Protein AF-A0A6N7D384-F1 (afdb_monomer)

Mean predicted aligned error: 15.04 Å

Sequence (158 aa):
MTMKHQPSHRTRSRGLTLVELLVAMALGLLLVLAAGSALLLARRGFATVDAASQLRDNARFATEIIQRLVAQAGFQDLLDAEVAYSVKAASTGTSESGVKTSSADLAPHVQGLNNRKRSAKQGPDESSPWGSSDLGANSDILVVRFQPATGACPKFCV

Foldseek 3Di:
DDDDDDDPPPPDDDDDDPVNVVVVVVVVVVVVVVVVVVVVVVVVVVVVVVVVVVVVVVVVVVVVVVVVLVVQFPDDDPVLVCVLVVVVVVVVDDDDDDDPPDVQSVPHQKDKDQQWAADPPPGPPDTDHDDPPDPQGRHMDIHGDGDDPPPPPPPDDD

Structure (mmCIF, N/CA/C/O backbone):
data_AF-A0A6N7D384-F1
#
_entry.id   AF-A0A6N7D384-F1
#
loop_
_atom_site.group_PDB
_atom_site.id
_atom_site.type_symbol
_atom_site.label_atom_id
_atom_site.label_alt_id
_atom_site.label_comp_id
_atom_site.label_asym_id
_atom_site.label_entity_id
_atom_site.label_seq_id
_atom_site.pdbx_PDB_ins_code
_atom_site.Cartn_x
_atom_site.Cartn_y
_atom_site.Cartn_z
_atom_site.occupancy
_atom_site.B_iso_or_equiv
_atom_site.auth_seq_id
_atom_site.auth_comp_id
_atom_site.auth_asym_id
_atom_site.auth_atom_id
_atom_site.pdbx_PDB_model_num
ATOM 1 N N . MET A 1 1 ? -21.532 38.619 66.019 1.00 60.81 1 MET A N 1
ATOM 2 C CA . MET A 1 1 ? -21.126 37.708 64.927 1.00 60.81 1 MET A CA 1
ATOM 3 C C . MET A 1 1 ? -21.703 36.333 65.249 1.00 60.81 1 MET A C 1
ATOM 5 O O . MET A 1 1 ? -21.175 35.648 66.110 1.00 60.81 1 MET A O 1
ATOM 9 N N . THR A 1 2 ? -22.875 35.998 64.706 1.00 56.91 2 THR A N 1
ATOM 10 C CA . THR A 1 2 ? -23.654 34.802 65.080 1.00 56.91 2 THR A CA 1
ATOM 11 C C . THR A 1 2 ? -23.511 33.722 64.006 1.00 56.91 2 THR A C 1
ATOM 13 O O . THR A 1 2 ? -23.942 33.897 62.869 1.00 56.91 2 THR A O 1
ATOM 16 N N . MET A 1 3 ? -22.872 32.602 64.355 1.00 65.62 3 MET A N 1
ATOM 17 C CA . MET A 1 3 ? -22.751 31.426 63.490 1.00 65.62 3 MET A CA 1
ATOM 18 C C . MET A 1 3 ? -24.099 30.701 63.399 1.00 65.62 3 MET A C 1
ATOM 20 O O . MET A 1 3 ? -24.580 30.141 64.383 1.00 65.62 3 MET A O 1
ATOM 24 N N . LYS A 1 4 ? -24.698 30.676 62.205 1.00 66.25 4 LYS A N 1
ATOM 25 C CA . LYS A 1 4 ? -25.811 29.775 61.883 1.00 66.25 4 LYS A CA 1
ATOM 26 C C . LYS A 1 4 ? -25.256 28.361 61.704 1.00 66.25 4 LYS A C 1
ATOM 28 O O . LYS A 1 4 ? -24.547 28.096 60.740 1.00 66.25 4 LYS A O 1
ATOM 33 N N . HIS A 1 5 ? -25.578 27.460 62.629 1.00 64.31 5 HIS A N 1
ATOM 34 C CA . HIS A 1 5 ? -25.384 26.026 62.428 1.00 64.31 5 HIS A CA 1
ATOM 35 C C . HIS A 1 5 ? -26.348 25.547 61.343 1.00 64.31 5 HIS A C 1
ATOM 37 O O . HIS A 1 5 ? -27.565 25.574 61.521 1.00 64.31 5 HIS A O 1
ATOM 43 N N . GLN A 1 6 ? -25.796 25.146 60.203 1.00 76.06 6 GLN A N 1
ATOM 44 C CA . GLN A 1 6 ? -26.566 24.573 59.112 1.00 76.06 6 GLN A CA 1
ATOM 45 C C . GLN A 1 6 ? -26.733 23.070 59.388 1.00 76.06 6 GLN A C 1
ATOM 47 O O 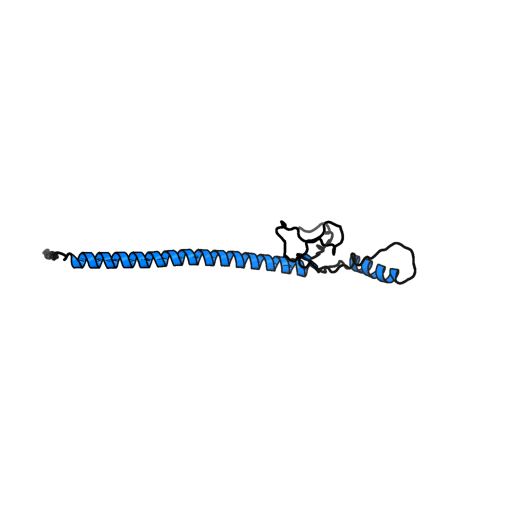. GLN A 1 6 ? -25.729 22.375 59.565 1.00 76.06 6 GLN A O 1
ATOM 52 N N . PRO A 1 7 ? -27.969 22.556 59.502 1.00 69.00 7 PRO A N 1
ATOM 53 C CA . PRO A 1 7 ? -28.192 21.157 59.836 1.00 69.00 7 PRO A CA 1
ATOM 54 C C . PRO A 1 7 ? -27.670 20.271 58.703 1.00 69.00 7 PRO A C 1
ATOM 56 O O . PRO A 1 7 ? -28.023 20.465 57.538 1.00 69.00 7 PRO A O 1
ATOM 59 N N . SER A 1 8 ? -26.822 19.294 59.036 1.00 74.81 8 SER A N 1
ATOM 60 C CA . SER A 1 8 ? -26.375 18.311 58.054 1.00 74.81 8 SER A CA 1
ATOM 61 C C . SER A 1 8 ? -27.560 17.423 57.681 1.00 74.81 8 SER A C 1
ATOM 63 O O . SER A 1 8 ? -28.138 16.718 58.514 1.00 74.81 8 SER A O 1
ATOM 65 N N . HIS A 1 9 ? -27.963 17.484 56.414 1.00 74.00 9 HIS A N 1
ATOM 66 C CA . HIS A 1 9 ? -28.929 16.547 55.862 1.00 74.00 9 HIS A CA 1
ATOM 67 C C . HIS A 1 9 ? -28.268 15.167 55.846 1.00 74.00 9 HIS A C 1
ATOM 69 O O . HIS A 1 9 ? -27.520 14.825 54.932 1.00 74.00 9 HIS A O 1
ATOM 75 N N . ARG A 1 10 ? -28.512 14.371 56.891 1.00 72.19 10 ARG A N 1
ATOM 76 C CA . ARG A 1 10 ? -28.157 12.952 56.889 1.00 72.19 10 ARG A CA 1
ATOM 77 C C . ARG A 1 10 ? -29.012 12.290 55.817 1.00 72.19 10 ARG A C 1
ATOM 79 O O . ARG A 1 10 ? -30.223 12.146 55.982 1.00 72.19 10 ARG A O 1
ATOM 86 N N . THR A 1 11 ? -28.397 11.928 54.699 1.00 72.94 11 THR A N 1
ATOM 87 C CA . THR A 1 11 ? -29.043 11.110 53.678 1.00 72.94 11 THR A CA 1
ATOM 88 C C . THR A 1 11 ? -29.381 9.768 54.317 1.00 72.94 11 THR A C 1
ATOM 90 O O . THR A 1 11 ? -28.516 8.987 54.711 1.00 72.94 11 THR A O 1
ATOM 93 N N . ARG A 1 12 ? -30.677 9.526 54.519 1.00 69.12 12 ARG A N 1
ATOM 94 C CA . ARG A 1 12 ? -31.165 8.259 55.054 1.00 69.12 12 ARG A CA 1
ATOM 95 C C . ARG A 1 12 ? -30.933 7.203 53.979 1.00 69.12 12 ARG A C 1
ATOM 97 O O . ARG A 1 12 ? -31.643 7.186 52.977 1.00 69.12 12 ARG A O 1
ATOM 104 N N . SER A 1 13 ? -29.917 6.368 54.173 1.00 67.88 13 SER A N 1
ATOM 105 C CA . SER A 1 13 ? -29.636 5.247 53.280 1.00 67.88 13 SER A CA 1
ATOM 106 C C . SER A 1 13 ? -30.833 4.295 53.310 1.00 67.88 13 SER A C 1
ATOM 108 O O . SER A 1 13 ? -31.173 3.743 54.359 1.00 67.88 13 SER A O 1
ATOM 110 N N . ARG A 1 14 ? -31.545 4.184 52.187 1.00 72.50 14 ARG A N 1
ATOM 111 C CA . ARG A 1 14 ? -32.599 3.182 51.999 1.00 72.50 14 ARG A CA 1
ATOM 112 C C . ARG A 1 14 ? -31.878 1.902 51.580 1.00 72.50 14 ARG A C 1
ATOM 114 O O . ARG A 1 14 ? -31.048 1.955 50.679 1.00 72.50 14 ARG A O 1
ATOM 121 N N . GLY A 1 15 ? -32.130 0.791 52.272 1.00 75.06 15 GLY A N 1
ATOM 122 C CA . GLY A 1 15 ? -31.521 -0.495 51.926 1.00 75.06 15 GLY A CA 1
ATOM 123 C C . GLY A 1 15 ? -31.835 -0.860 50.474 1.00 75.06 15 GLY A C 1
ATOM 124 O O . GLY A 1 15 ? -32.988 -0.757 50.062 1.00 75.06 15 GLY A O 1
ATOM 125 N N . LEU A 1 16 ? -30.806 -1.236 49.713 1.00 79.25 16 LEU A N 1
ATOM 126 C CA . LEU A 1 16 ? -30.931 -1.691 48.329 1.00 79.25 16 LEU A CA 1
ATOM 127 C C . LEU A 1 16 ? -31.577 -3.073 48.287 1.00 79.25 16 LEU A C 1
ATOM 129 O O . LEU A 1 16 ? -31.230 -3.960 49.072 1.00 79.25 16 LEU A O 1
ATOM 133 N N . THR A 1 17 ? -32.498 -3.265 47.351 1.00 89.19 17 THR A N 1
ATOM 134 C CA . THR A 1 17 ? -33.062 -4.589 47.089 1.00 89.19 17 THR A CA 1
ATOM 135 C C . THR A 1 17 ? -32.054 -5.452 46.322 1.00 89.19 17 THR A C 1
ATOM 137 O O . THR A 1 17 ? -31.249 -4.953 45.535 1.00 89.19 17 THR A O 1
ATOM 140 N N . LEU A 1 18 ? -32.103 -6.774 46.514 1.00 91.25 18 LEU A N 1
ATOM 141 C CA . LEU A 1 18 ? -31.244 -7.723 45.785 1.00 91.25 18 LEU A CA 1
ATOM 142 C C . LEU A 1 18 ? -31.451 -7.595 44.260 1.00 91.25 18 LEU A C 1
ATOM 144 O O . LEU A 1 18 ? -30.502 -7.677 43.482 1.00 91.25 18 LEU A O 1
ATOM 148 N N . VAL A 1 19 ? -32.689 -7.302 43.848 1.00 93.38 19 VAL A N 1
ATOM 149 C CA . VAL A 1 19 ? -33.063 -7.068 42.447 1.00 93.38 19 VAL A CA 1
ATOM 150 C C . VAL A 1 19 ? -32.400 -5.809 41.878 1.00 93.38 19 VAL A C 1
ATOM 152 O O . VAL A 1 19 ? -31.879 -5.869 40.769 1.00 93.38 19 VAL A O 1
ATOM 155 N N . GLU A 1 20 ? -32.347 -4.694 42.615 1.00 93.00 20 GLU A N 1
ATOM 156 C CA . GLU A 1 20 ? -31.650 -3.479 42.152 1.00 93.00 20 GLU A CA 1
ATOM 157 C C . GLU A 1 20 ? -30.159 -3.725 41.915 1.00 93.00 20 GLU A C 1
ATOM 159 O O . GLU A 1 20 ? -29.609 -3.251 40.921 1.00 93.00 20 GLU A O 1
ATOM 164 N N . LEU A 1 21 ? -29.507 -4.502 42.786 1.00 92.38 21 LEU A N 1
ATOM 165 C CA . LEU A 1 21 ? -28.089 -4.831 42.632 1.00 92.38 21 LEU A CA 1
ATOM 166 C C . LEU A 1 21 ? -27.856 -5.720 41.401 1.00 92.38 21 LEU A C 1
ATOM 168 O O . LEU A 1 21 ? -26.950 -5.451 40.612 1.00 92.38 21 LEU A O 1
ATOM 172 N N . LEU A 1 22 ? -28.710 -6.728 41.185 1.00 95.88 22 LEU A N 1
ATOM 173 C CA . LEU A 1 22 ? -28.651 -7.581 39.994 1.00 95.88 22 LEU A CA 1
ATOM 174 C C . LEU A 1 22 ? -28.822 -6.778 38.701 1.00 95.88 22 LEU A C 1
ATOM 176 O O . LEU A 1 22 ? -28.051 -6.965 37.761 1.00 95.88 22 LEU A O 1
ATOM 180 N N . VAL A 1 23 ? -29.791 -5.860 38.662 1.00 96.00 23 VAL A N 1
ATOM 181 C CA . VAL A 1 23 ? -30.019 -5.001 37.493 1.00 96.00 23 VAL A CA 1
ATOM 182 C C . VAL A 1 23 ? -28.828 -4.069 37.265 1.00 96.00 23 VAL A C 1
ATOM 184 O O . VAL A 1 23 ? -28.349 -3.963 36.138 1.00 96.00 23 VAL A O 1
ATOM 187 N N . ALA A 1 24 ? -28.296 -3.441 38.317 1.00 95.94 24 ALA A N 1
ATOM 188 C CA . ALA A 1 24 ? -27.131 -2.565 38.207 1.00 95.94 24 ALA A CA 1
ATOM 189 C C . ALA A 1 24 ? -25.897 -3.306 37.662 1.00 95.94 24 ALA A C 1
ATOM 191 O O . ALA A 1 24 ? -25.210 -2.798 36.775 1.00 95.94 24 ALA A O 1
ATOM 192 N N . MET A 1 25 ? -25.641 -4.528 38.139 1.00 95.88 25 MET A N 1
ATOM 193 C CA . MET A 1 25 ? -24.536 -5.357 37.655 1.00 95.88 25 MET A CA 1
ATOM 194 C C . MET A 1 25 ? -24.751 -5.807 36.206 1.00 95.88 25 MET A C 1
ATOM 196 O O . MET A 1 25 ? -23.820 -5.737 35.404 1.00 95.88 25 MET A O 1
ATOM 200 N N . ALA A 1 26 ? -25.969 -6.226 35.850 1.00 97.25 26 ALA A N 1
ATOM 201 C CA . ALA A 1 26 ? -26.303 -6.626 34.486 1.00 97.25 26 ALA A CA 1
ATOM 202 C C . ALA A 1 26 ? -26.086 -5.474 33.492 1.00 97.25 26 ALA A C 1
ATOM 204 O O . ALA A 1 26 ? -25.449 -5.663 32.455 1.00 97.25 26 ALA A O 1
ATOM 205 N N . LEU A 1 27 ? -26.543 -4.265 33.836 1.00 97.81 27 LEU A N 1
ATOM 206 C CA . LEU A 1 27 ? -26.326 -3.069 33.021 1.00 97.81 27 LEU A CA 1
ATOM 207 C C . LEU A 1 27 ? -24.842 -2.688 32.947 1.00 97.81 27 LEU A C 1
ATOM 209 O O . LEU A 1 27 ? -24.351 -2.365 31.867 1.00 97.81 27 LEU A O 1
ATOM 213 N N . GLY A 1 28 ? -24.109 -2.776 34.059 1.00 98.12 28 GLY A N 1
ATOM 214 C CA . GLY A 1 28 ? -22.668 -2.522 34.085 1.00 98.12 28 GLY A CA 1
ATOM 215 C C . GLY A 1 28 ? -21.889 -3.460 33.160 1.00 98.12 28 GLY A C 1
ATOM 216 O O . GLY A 1 28 ? -21.086 -3.004 32.348 1.00 98.12 28 GLY A O 1
ATOM 217 N N . LEU A 1 29 ? -22.167 -4.764 33.220 1.00 97.75 29 LEU A N 1
ATOM 218 C CA . LEU A 1 29 ? -21.537 -5.755 32.343 1.00 97.75 29 LEU A CA 1
ATOM 219 C C . LEU A 1 29 ? -21.881 -5.526 30.870 1.00 97.75 29 LEU A C 1
ATOM 221 O O . LEU A 1 29 ? -21.003 -5.619 30.012 1.00 97.75 29 LEU A O 1
ATOM 225 N N . LEU A 1 30 ? -23.136 -5.182 30.574 1.00 98.50 30 LEU A N 1
ATOM 226 C CA . LEU A 1 30 ? -23.574 -4.884 29.214 1.00 98.50 30 LEU A CA 1
ATOM 227 C C . LEU A 1 30 ? -22.825 -3.678 28.630 1.00 98.50 30 LEU A C 1
ATOM 229 O O . LEU A 1 30 ? -22.355 -3.737 27.493 1.00 98.50 30 LEU A O 1
ATOM 233 N N . LEU A 1 31 ? -22.647 -2.613 29.416 1.00 98.50 31 LEU A N 1
ATOM 234 C CA . LEU A 1 31 ? -21.877 -1.437 29.003 1.00 98.50 31 LEU A CA 1
ATOM 235 C C . LEU A 1 31 ? -20.400 -1.766 28.768 1.00 98.50 31 LEU A C 1
ATOM 237 O O . LEU A 1 31 ? -19.828 -1.321 27.773 1.00 98.50 31 LEU A O 1
ATOM 241 N N . VAL A 1 32 ? -19.784 -2.570 29.639 1.00 98.44 32 VAL A N 1
ATOM 242 C CA . VAL A 1 32 ? -18.384 -2.996 29.475 1.00 98.44 32 VAL A CA 1
ATOM 243 C C . VAL A 1 32 ? -18.206 -3.831 28.206 1.00 98.44 32 VAL A C 1
ATOM 245 O O . VAL A 1 32 ? -17.246 -3.612 27.467 1.00 98.44 32 VAL A O 1
ATOM 248 N N . LEU A 1 33 ? -19.138 -4.741 27.902 1.00 98.44 33 LEU A N 1
ATOM 249 C CA . LEU A 1 33 ? -19.109 -5.524 26.663 1.00 98.44 33 LEU A CA 1
ATOM 250 C C . LEU A 1 33 ? -19.243 -4.639 25.418 1.00 98.44 33 LEU A C 1
ATOM 252 O O . LEU A 1 33 ? -18.491 -4.818 24.458 1.00 98.44 33 LEU A O 1
ATOM 256 N N . ALA A 1 34 ? -20.157 -3.667 25.438 1.00 98.50 34 ALA A N 1
ATOM 257 C CA . ALA A 1 34 ? -20.329 -2.718 24.341 1.00 98.50 34 ALA A CA 1
ATOM 258 C C . ALA A 1 34 ? -19.081 -1.839 24.134 1.00 98.50 34 ALA A C 1
ATOM 260 O O . ALA A 1 34 ? -18.616 -1.666 23.009 1.00 98.50 34 ALA A O 1
ATOM 261 N N . ALA A 1 35 ? -18.489 -1.325 25.215 1.00 98.50 35 ALA A N 1
ATOM 262 C CA . ALA A 1 35 ? -17.259 -0.540 25.143 1.00 98.50 35 ALA A CA 1
ATOM 263 C C . ALA A 1 35 ? -16.069 -1.382 24.649 1.00 98.50 35 ALA A C 1
ATOM 265 O O . ALA A 1 35 ? -15.279 -0.926 23.820 1.00 98.50 35 ALA A O 1
ATOM 266 N N . GLY A 1 36 ? -15.958 -2.629 25.115 1.00 98.50 36 GLY A N 1
ATOM 267 C CA . GLY A 1 36 ? -14.913 -3.561 24.697 1.00 98.50 36 GLY A CA 1
ATOM 268 C C . GLY A 1 36 ? -14.997 -3.918 23.212 1.00 98.50 36 GLY A C 1
ATOM 269 O O . GLY A 1 36 ? -13.977 -3.913 22.520 1.00 98.50 36 GLY A O 1
ATOM 270 N N . SER A 1 37 ? -16.201 -4.172 22.689 1.00 97.94 37 SER A N 1
ATOM 271 C CA . SER A 1 37 ? -16.394 -4.458 21.263 1.00 97.94 37 SER A CA 1
ATOM 272 C C . SER A 1 37 ? -16.072 -3.244 20.388 1.00 97.94 37 SER A C 1
ATOM 274 O O . SER A 1 37 ? -15.359 -3.386 19.391 1.00 97.94 37 SER A O 1
ATOM 276 N N . ALA A 1 38 ? -16.501 -2.046 20.799 1.00 98.31 38 ALA A N 1
ATOM 277 C CA . ALA A 1 38 ? -16.172 -0.797 20.118 1.00 98.31 38 ALA A CA 1
ATOM 278 C C . ALA A 1 38 ? -14.655 -0.549 20.085 1.00 98.31 38 ALA A C 1
ATOM 280 O O . ALA A 1 38 ? -14.107 -0.212 19.035 1.00 98.31 38 ALA A O 1
ATOM 281 N N . LEU A 1 39 ? -13.952 -0.789 21.198 1.00 98.12 39 LEU A N 1
ATOM 282 C CA . LEU A 1 39 ? -12.496 -0.663 21.266 1.00 98.12 39 LEU A CA 1
ATOM 283 C C . LEU A 1 39 ? -11.785 -1.646 20.326 1.00 98.12 39 LEU A C 1
ATOM 285 O O . LEU A 1 39 ? -10.839 -1.265 19.637 1.00 98.12 39 LEU A O 1
ATOM 289 N N . LEU A 1 40 ? -12.221 -2.908 20.286 1.00 98.19 40 LEU A N 1
ATOM 290 C CA . LEU A 1 40 ? -11.649 -3.911 19.384 1.00 98.19 40 LEU A CA 1
ATOM 291 C C . LEU A 1 40 ? -11.874 -3.541 17.917 1.00 98.19 40 LEU A C 1
ATOM 293 O O . LEU A 1 40 ? -10.953 -3.672 17.107 1.00 98.19 40 LEU A O 1
ATOM 297 N N . LEU A 1 41 ? -13.070 -3.056 17.578 1.00 98.12 41 LEU A N 1
ATOM 298 C CA . LEU A 1 41 ? -13.387 -2.603 16.230 1.00 98.12 41 LEU A CA 1
ATOM 299 C C . LEU A 1 41 ? -12.529 -1.397 15.834 1.00 98.12 41 LEU A C 1
ATOM 301 O O . LEU A 1 41 ? -11.943 -1.407 14.755 1.00 98.12 41 LEU A O 1
ATOM 305 N N . ALA A 1 42 ? -12.380 -0.414 16.725 1.00 97.62 42 ALA A N 1
ATOM 306 C CA . ALA A 1 42 ? -11.519 0.742 16.498 1.00 97.62 42 ALA A CA 1
ATOM 307 C C . ALA A 1 42 ? -10.058 0.323 16.272 1.00 97.62 42 ALA A C 1
ATOM 309 O O . ALA A 1 42 ? -9.447 0.733 15.291 1.00 97.62 42 ALA A O 1
ATOM 310 N N . ARG A 1 43 ? -9.510 -0.562 17.118 1.00 97.56 43 ARG A N 1
ATOM 311 C CA . ARG A 1 43 ? -8.135 -1.076 16.971 1.00 97.56 43 ARG A CA 1
ATOM 312 C C . ARG A 1 43 ? -7.911 -1.788 15.638 1.00 97.56 43 ARG A C 1
ATOM 314 O O . ARG A 1 43 ? -6.893 -1.557 14.992 1.00 97.56 43 ARG A O 1
ATOM 321 N N . ARG A 1 44 ? -8.857 -2.633 15.216 1.00 96.62 44 ARG A N 1
ATOM 322 C CA . ARG A 1 44 ? -8.801 -3.301 13.906 1.00 96.62 44 ARG A CA 1
ATOM 323 C C . ARG A 1 44 ? -8.894 -2.287 12.766 1.00 96.62 44 ARG A C 1
ATOM 325 O O . ARG A 1 44 ? -8.100 -2.362 11.837 1.00 96.62 44 ARG A O 1
ATOM 332 N N . GLY A 1 45 ? -9.799 -1.314 12.874 1.00 96.56 45 GLY A N 1
ATOM 333 C CA . GLY A 1 45 ? -9.940 -0.220 11.914 1.00 96.56 45 GLY A CA 1
ATOM 334 C C . GLY A 1 45 ? -8.636 0.556 11.728 1.00 96.56 45 GLY A C 1
ATOM 335 O O . GLY A 1 45 ? -8.174 0.706 10.600 1.00 96.56 45 GLY A O 1
ATOM 336 N N . PHE A 1 46 ? -7.980 0.955 12.820 1.00 97.12 46 PHE A N 1
ATOM 337 C CA . PHE A 1 46 ? -6.695 1.655 12.753 1.00 97.12 46 PHE A CA 1
ATOM 338 C C . PHE A 1 46 ? -5.615 0.846 12.030 1.00 97.12 46 PHE A C 1
ATOM 340 O O . PHE A 1 46 ? -4.958 1.390 11.149 1.00 97.12 46 PHE A O 1
ATOM 347 N N . ALA A 1 47 ? -5.477 -0.451 12.323 1.00 96.50 47 ALA A N 1
ATOM 348 C CA . ALA A 1 47 ? -4.505 -1.302 11.634 1.00 96.50 47 ALA A CA 1
ATOM 349 C C . ALA A 1 47 ? -4.781 -1.409 10.121 1.00 96.50 47 ALA A C 1
ATOM 351 O O . ALA A 1 47 ? -3.853 -1.385 9.317 1.00 96.50 47 ALA A O 1
ATOM 352 N N . THR A 1 48 ? -6.054 -1.489 9.716 1.00 97.56 48 THR A N 1
ATOM 353 C CA . THR A 1 48 ? -6.412 -1.526 8.287 1.00 97.56 48 THR A CA 1
ATOM 354 C C . THR A 1 48 ? -6.125 -0.208 7.572 1.00 97.56 48 THR A C 1
ATOM 356 O O . THR A 1 48 ? -5.636 -0.224 6.444 1.00 97.56 48 THR A O 1
ATOM 359 N N . VAL A 1 49 ? -6.395 0.928 8.222 1.00 97.62 49 VAL A N 1
ATOM 360 C CA . VAL A 1 49 ? -6.111 2.259 7.670 1.00 97.62 49 VAL A CA 1
ATOM 361 C C . VAL A 1 49 ? -4.608 2.476 7.545 1.00 97.62 49 VAL A C 1
ATOM 363 O O . VAL A 1 49 ? -4.161 2.977 6.518 1.00 97.62 49 VAL A O 1
ATOM 366 N N . ASP A 1 50 ? -3.831 2.053 8.541 1.00 97.62 50 ASP A N 1
ATOM 367 C CA . ASP A 1 50 ? -2.372 2.155 8.512 1.00 97.62 50 ASP A CA 1
ATOM 368 C C . ASP A 1 50 ? -1.768 1.325 7.370 1.00 97.62 50 ASP A C 1
ATOM 370 O O . ASP A 1 50 ? -1.041 1.856 6.532 1.00 97.62 50 ASP A O 1
ATOM 374 N N . ALA A 1 51 ? -2.168 0.054 7.240 1.00 97.44 51 ALA A N 1
ATOM 375 C CA . ALA A 1 51 ? -1.739 -0.797 6.130 1.00 97.44 51 ALA A CA 1
ATOM 376 C C . ALA A 1 51 ? -2.131 -0.206 4.762 1.00 97.44 51 ALA A C 1
ATOM 378 O O . ALA A 1 51 ? -1.335 -0.213 3.823 1.00 97.44 51 ALA A O 1
ATOM 379 N N . ALA A 1 52 ? -3.339 0.353 4.645 1.00 97.31 52 ALA A N 1
ATOM 380 C CA . ALA A 1 52 ? -3.783 1.023 3.426 1.00 97.31 52 ALA A CA 1
ATOM 381 C C . ALA A 1 52 ? -2.991 2.310 3.134 1.00 97.31 52 ALA A C 1
ATOM 383 O O . ALA A 1 52 ? -2.757 2.618 1.964 1.00 97.31 52 ALA A O 1
ATOM 384 N N . SER A 1 53 ? -2.574 3.053 4.163 1.00 97.62 53 SER A N 1
ATOM 385 C CA . SER A 1 53 ? -1.713 4.230 4.013 1.00 97.62 53 SER A CA 1
ATOM 386 C C . SER A 1 53 ? -0.338 3.826 3.501 1.00 97.62 53 SER A C 1
ATOM 388 O O . SER A 1 53 ? 0.086 4.328 2.466 1.00 97.62 53 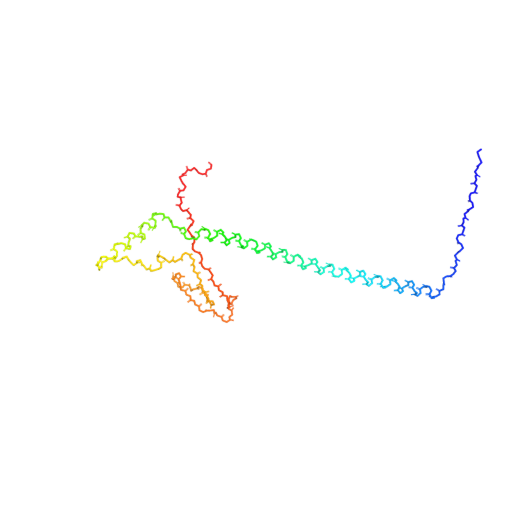SER A O 1
ATOM 390 N N . GLN A 1 54 ? 0.299 2.840 4.137 1.00 97.56 54 GLN A N 1
ATOM 391 C CA . GLN A 1 54 ? 1.598 2.323 3.702 1.00 97.5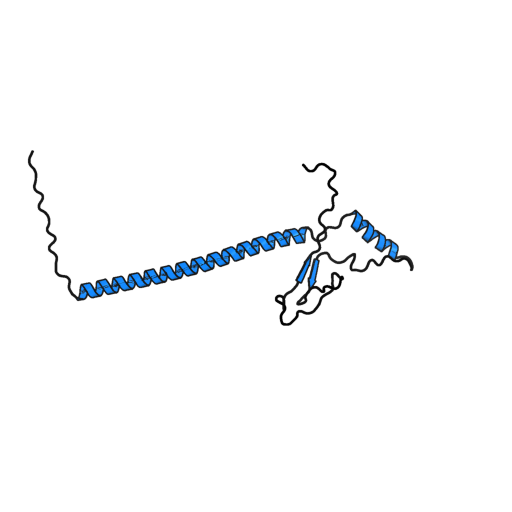6 54 GLN A CA 1
ATOM 392 C C . GLN A 1 54 ? 1.551 1.818 2.253 1.00 97.56 54 GLN A C 1
ATOM 394 O O . GLN A 1 54 ? 2.436 2.118 1.455 1.00 97.56 54 GLN A O 1
ATOM 399 N N . LEU A 1 55 ? 0.490 1.098 1.871 1.00 97.31 55 LEU A N 1
ATOM 400 C CA . LEU A 1 55 ? 0.288 0.669 0.484 1.00 97.31 55 LEU A CA 1
ATOM 401 C C . LEU A 1 55 ? 0.143 1.852 -0.480 1.00 97.31 55 LEU A C 1
ATOM 403 O O . LEU A 1 55 ? 0.708 1.822 -1.572 1.00 97.31 55 LEU A O 1
ATOM 407 N N . ARG A 1 56 ? -0.599 2.893 -0.093 1.00 97.12 56 ARG A N 1
ATOM 408 C CA . ARG A 1 56 ? -0.795 4.095 -0.914 1.00 97.12 56 ARG A CA 1
ATOM 409 C C . ARG A 1 56 ? 0.502 4.882 -1.085 1.00 97.12 56 ARG A C 1
ATOM 411 O O . ARG A 1 56 ? 0.769 5.354 -2.188 1.00 97.12 56 ARG A O 1
ATOM 418 N N . ASP A 1 57 ? 1.304 4.980 -0.035 1.00 97.56 57 ASP A N 1
ATOM 419 C CA . ASP A 1 57 ? 2.599 5.655 -0.060 1.00 97.56 57 ASP A CA 1
ATOM 420 C C . ASP A 1 57 ? 3.600 4.881 -0.925 1.00 97.56 57 ASP A C 1
ATOM 422 O O . ASP A 1 57 ? 4.229 5.464 -1.808 1.00 97.56 57 ASP A O 1
ATOM 426 N N . ASN A 1 58 ? 3.657 3.552 -0.776 1.00 97.25 58 ASN A N 1
ATOM 427 C CA . ASN A 1 58 ? 4.470 2.678 -1.625 1.00 97.25 58 ASN A CA 1
ATOM 428 C C . ASN A 1 58 ? 4.054 2.763 -3.098 1.00 97.25 58 ASN A C 1
ATOM 430 O O . ASN A 1 58 ? 4.911 2.827 -3.979 1.00 97.25 58 ASN A O 1
ATOM 434 N N . ALA A 1 59 ? 2.749 2.800 -3.378 1.00 96.69 59 ALA A N 1
ATOM 435 C CA . ALA A 1 59 ? 2.242 2.981 -4.732 1.00 96.69 59 ALA A CA 1
ATOM 436 C C . ALA A 1 59 ? 2.641 4.351 -5.297 1.00 96.69 59 ALA A C 1
ATOM 438 O O . ALA A 1 59 ? 3.148 4.417 -6.414 1.00 96.69 59 ALA A O 1
ATOM 439 N N . ARG A 1 60 ? 2.479 5.435 -4.523 1.00 97.00 60 ARG A N 1
ATOM 440 C CA . ARG A 1 60 ? 2.884 6.787 -4.935 1.00 97.00 60 ARG A CA 1
ATOM 441 C C . ARG A 1 60 ? 4.380 6.845 -5.248 1.00 97.00 60 ARG A C 1
ATOM 443 O O . ARG A 1 60 ? 4.755 7.326 -6.315 1.00 97.00 60 ARG A O 1
ATOM 450 N N . PHE A 1 61 ? 5.209 6.287 -4.372 1.00 97.06 61 PHE A N 1
ATOM 451 C CA . PHE A 1 61 ? 6.654 6.196 -4.564 1.00 97.06 61 PHE A CA 1
ATOM 452 C C . PHE A 1 61 ? 7.026 5.396 -5.820 1.00 97.06 61 PHE A C 1
ATOM 454 O O . PHE A 1 61 ? 7.797 5.867 -6.656 1.00 97.06 61 PHE A O 1
ATOM 461 N N . ALA A 1 62 ? 6.431 4.214 -6.008 1.00 95.94 62 ALA A N 1
ATOM 462 C CA . ALA A 1 62 ? 6.658 3.398 -7.197 1.00 95.94 62 ALA A CA 1
ATOM 463 C C . ALA A 1 62 ? 6.255 4.141 -8.481 1.00 9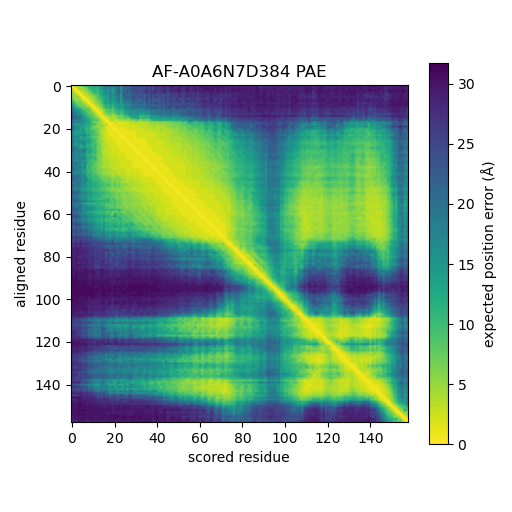5.94 62 ALA A C 1
ATOM 465 O O . ALA A 1 62 ? 7.006 4.134 -9.456 1.00 95.94 62 ALA A O 1
ATOM 466 N N . THR A 1 63 ? 5.106 4.826 -8.482 1.00 95.88 63 THR A N 1
ATOM 467 C CA . THR A 1 63 ? 4.656 5.601 -9.648 1.00 95.88 63 THR A CA 1
ATOM 468 C C . THR A 1 63 ? 5.584 6.764 -9.974 1.00 95.88 63 THR A C 1
ATOM 470 O O . THR A 1 63 ? 5.851 6.993 -11.149 1.00 95.88 63 THR A O 1
ATOM 473 N N . GLU A 1 64 ? 6.125 7.456 -8.970 1.00 95.44 64 GLU A N 1
ATOM 474 C CA . GLU A 1 64 ? 7.078 8.551 -9.171 1.00 95.44 64 GLU A CA 1
ATOM 475 C C . GLU A 1 64 ? 8.377 8.048 -9.818 1.00 95.44 64 GLU A C 1
ATOM 477 O O . GLU A 1 64 ? 8.857 8.623 -10.800 1.00 95.44 64 GLU A O 1
ATOM 482 N N . ILE A 1 65 ? 8.913 6.924 -9.329 1.00 92.25 65 ILE A N 1
ATOM 483 C CA . ILE A 1 65 ? 10.101 6.292 -9.915 1.00 92.25 65 ILE A CA 1
ATOM 484 C C . ILE A 1 65 ? 9.829 5.863 -11.357 1.00 92.25 65 ILE A C 1
ATOM 486 O O . ILE A 1 65 ? 10.623 6.175 -12.243 1.00 92.25 65 ILE A O 1
ATOM 490 N N . ILE A 1 66 ? 8.713 5.175 -11.613 1.00 91.31 66 ILE A N 1
ATOM 491 C CA . ILE A 1 66 ? 8.361 4.711 -12.960 1.00 91.31 66 ILE A CA 1
ATOM 492 C C . ILE A 1 66 ? 8.210 5.899 -13.913 1.00 91.31 66 ILE A C 1
ATOM 494 O O . ILE A 1 66 ? 8.780 5.869 -14.999 1.00 91.31 66 ILE A O 1
ATOM 498 N N . GLN A 1 67 ? 7.505 6.961 -13.514 1.00 91.44 67 GLN A N 1
ATOM 499 C CA . GLN A 1 67 ? 7.349 8.169 -14.330 1.00 91.44 67 GLN A CA 1
ATOM 500 C C . GLN A 1 67 ? 8.702 8.781 -14.695 1.00 91.44 67 GLN A C 1
ATOM 502 O O . GLN A 1 67 ? 8.928 9.117 -15.856 1.00 91.44 67 GLN A O 1
ATOM 507 N N . ARG A 1 68 ? 9.626 8.875 -13.732 1.00 87.50 68 ARG A N 1
ATOM 508 C CA . ARG A 1 68 ? 10.974 9.396 -13.976 1.00 87.50 68 ARG A CA 1
ATOM 509 C C . ARG A 1 68 ? 11.786 8.500 -14.914 1.00 87.50 68 ARG A C 1
ATOM 511 O O . ARG A 1 68 ? 12.452 9.019 -15.805 1.00 87.50 68 ARG A O 1
ATOM 518 N N . LEU A 1 69 ? 11.726 7.180 -14.733 1.00 87.06 69 LEU A N 1
ATOM 519 C CA . LEU A 1 69 ? 12.420 6.218 -15.595 1.00 87.06 69 LEU A CA 1
ATOM 520 C C . LEU A 1 69 ? 11.874 6.244 -17.024 1.00 87.06 69 LEU A C 1
ATOM 522 O O . LEU A 1 69 ? 12.651 6.247 -17.972 1.00 87.06 69 LEU A O 1
ATOM 526 N N . VAL A 1 70 ? 10.551 6.305 -17.183 1.00 85.38 70 VAL A N 1
ATOM 527 C CA . VAL A 1 70 ? 9.893 6.366 -18.494 1.00 85.38 70 VAL A CA 1
ATOM 528 C C . VAL A 1 70 ? 10.155 7.704 -19.185 1.00 85.38 70 VAL A C 1
ATOM 530 O O . VAL A 1 70 ? 10.399 7.711 -20.383 1.00 85.38 70 VAL A O 1
ATOM 533 N N . ALA A 1 71 ? 10.185 8.825 -18.458 1.00 83.88 71 ALA A N 1
ATOM 534 C CA . ALA A 1 71 ? 10.520 10.130 -19.036 1.00 83.88 71 ALA A CA 1
ATOM 535 C C . ALA A 1 71 ? 11.962 10.203 -19.575 1.00 83.88 71 ALA A C 1
ATOM 537 O O . ALA A 1 71 ? 12.240 10.982 -20.481 1.00 83.88 71 ALA A O 1
ATOM 538 N N . GLN A 1 72 ? 12.876 9.402 -19.018 1.00 78.69 72 GLN A N 1
ATOM 539 C CA . GLN A 1 72 ? 14.254 9.261 -19.505 1.00 78.69 72 GLN A CA 1
ATOM 540 C C . GLN A 1 72 ? 14.412 8.129 -20.530 1.00 78.69 72 GLN A C 1
ATOM 542 O O . GLN A 1 72 ? 15.460 8.008 -21.169 1.00 78.69 72 GLN A O 1
ATOM 547 N N . ALA A 1 73 ? 13.394 7.283 -20.689 1.00 78.31 73 ALA A N 1
ATOM 548 C CA . ALA A 1 73 ? 13.395 6.232 -21.688 1.00 78.31 73 ALA A CA 1
ATOM 549 C C . ALA A 1 73 ? 13.295 6.854 -23.080 1.00 78.31 73 ALA A C 1
ATOM 551 O O . ALA A 1 73 ? 12.502 7.763 -23.312 1.00 78.31 73 ALA A O 1
ATOM 552 N N . GLY A 1 74 ? 14.093 6.365 -24.024 1.00 67.31 74 GLY A N 1
ATOM 553 C CA . GLY A 1 74 ? 14.089 6.905 -25.386 1.00 67.31 74 GLY A CA 1
ATOM 554 C C . GLY A 1 74 ? 14.994 8.113 -25.596 1.00 67.31 74 GLY A C 1
ATOM 555 O O . GLY A 1 74 ? 15.135 8.544 -26.738 1.00 67.31 74 GLY A O 1
ATOM 556 N N . PHE A 1 75 ? 15.643 8.634 -24.547 1.00 66.94 75 PHE A N 1
ATOM 557 C CA . PHE A 1 75 ? 16.715 9.604 -24.736 1.00 66.94 75 PHE A CA 1
ATOM 558 C C . PHE A 1 75 ? 17.866 8.941 -25.504 1.00 66.94 75 PHE A C 1
ATOM 560 O O . PHE A 1 75 ? 18.327 7.859 -25.133 1.00 66.94 75 PHE A O 1
ATOM 567 N N . GLN A 1 76 ? 18.278 9.590 -26.589 1.00 62.78 76 GLN A N 1
ATOM 568 C CA . GLN A 1 76 ? 19.467 9.272 -27.367 1.00 62.78 76 GLN A CA 1
ATOM 569 C C . GLN A 1 76 ? 20.257 10.565 -27.507 1.00 62.78 76 GLN A C 1
ATOM 571 O O . GLN A 1 76 ? 19.677 11.595 -27.864 1.00 62.78 76 GLN A O 1
ATOM 576 N N . ASP A 1 77 ? 21.557 10.520 -27.229 1.00 59.88 77 ASP A N 1
ATOM 577 C CA . ASP A 1 77 ? 22.427 11.642 -27.568 1.00 59.88 77 ASP A CA 1
ATOM 578 C C . ASP A 1 77 ? 22.408 11.842 -29.093 1.00 59.88 77 ASP A C 1
ATOM 580 O O . ASP A 1 77 ? 22.398 10.875 -29.857 1.00 59.88 77 ASP A O 1
ATOM 584 N N . LEU A 1 78 ? 22.369 13.095 -29.550 1.00 60.09 78 LEU A N 1
ATOM 585 C CA . LEU A 1 78 ? 22.292 13.427 -30.975 1.00 60.09 78 LEU A CA 1
ATOM 586 C C . LEU A 1 78 ? 23.500 12.874 -31.740 1.00 60.09 78 LEU A C 1
ATOM 588 O O . LEU A 1 78 ? 23.353 12.461 -32.887 1.00 60.09 78 LEU A O 1
ATOM 592 N N . LEU A 1 79 ? 24.662 12.802 -31.083 1.00 61.56 79 LEU A N 1
ATOM 593 C CA . LEU A 1 79 ? 25.885 12.227 -31.645 1.00 61.56 79 LEU A CA 1
ATOM 594 C C . LEU A 1 79 ? 25.762 10.708 -31.854 1.00 61.56 79 LEU A C 1
ATOM 596 O O . LEU A 1 79 ? 26.113 10.201 -32.918 1.00 61.56 79 LEU A O 1
ATOM 600 N N . ASP A 1 80 ? 25.197 9.986 -30.884 1.00 59.06 80 ASP A N 1
ATOM 601 C CA . ASP A 1 80 ? 24.968 8.538 -30.986 1.00 59.06 80 ASP A CA 1
ATOM 602 C C . ASP A 1 80 ? 23.824 8.211 -31.962 1.00 59.06 80 ASP A C 1
ATOM 604 O O . ASP A 1 80 ? 23.880 7.226 -32.704 1.00 59.06 80 ASP A O 1
ATOM 608 N N . ALA A 1 81 ? 22.800 9.069 -32.016 1.00 59.06 81 ALA A N 1
ATOM 609 C CA . ALA A 1 81 ? 21.695 8.959 -32.961 1.00 59.06 81 ALA A CA 1
ATOM 610 C C . ALA A 1 81 ? 22.152 9.187 -34.413 1.00 59.06 81 ALA A C 1
ATOM 612 O O . ALA A 1 81 ? 21.733 8.445 -35.302 1.00 59.06 81 ALA A O 1
ATOM 613 N N . GLU A 1 82 ? 23.027 10.168 -34.665 1.00 59.06 82 GLU A N 1
ATOM 614 C CA . GLU A 1 82 ? 23.593 10.450 -35.990 1.00 59.06 82 GLU A CA 1
ATOM 615 C C . GLU A 1 82 ? 24.469 9.294 -36.493 1.00 59.06 82 GLU A C 1
ATOM 617 O O . GLU A 1 82 ? 24.343 8.875 -37.648 1.00 59.06 82 GLU A O 1
ATOM 622 N N . VAL A 1 83 ? 25.298 8.705 -35.624 1.00 60.06 83 VAL A N 1
ATOM 623 C CA . VAL A 1 83 ? 26.085 7.507 -35.956 1.00 60.06 83 VAL A CA 1
ATOM 624 C C . VAL A 1 83 ? 25.160 6.325 -36.270 1.00 60.06 83 VAL A C 1
ATOM 626 O O . VAL A 1 83 ? 25.319 5.674 -37.300 1.00 60.06 83 VAL A O 1
ATOM 629 N N . ALA A 1 84 ? 24.127 6.080 -35.460 1.00 58.66 84 ALA A N 1
ATOM 630 C CA . ALA A 1 84 ? 23.173 5.000 -35.716 1.00 58.66 84 ALA A CA 1
ATOM 631 C C . ALA A 1 84 ? 22.387 5.183 -37.036 1.00 58.66 84 ALA A C 1
ATOM 633 O O . ALA A 1 84 ? 22.122 4.207 -37.745 1.00 58.66 84 ALA A O 1
ATOM 634 N N . TYR A 1 85 ? 22.021 6.419 -37.393 1.00 55.56 85 TYR A N 1
ATOM 635 C CA . TYR A 1 85 ? 21.263 6.716 -38.615 1.00 55.56 85 TYR A CA 1
ATOM 636 C C . TYR A 1 85 ? 22.140 6.717 -39.878 1.00 55.56 85 TYR A C 1
ATOM 638 O O . TYR A 1 85 ? 21.734 6.186 -40.915 1.00 55.56 85 TYR A O 1
ATOM 646 N N . SER A 1 86 ? 23.360 7.258 -39.797 1.00 55.41 86 SER A N 1
ATOM 647 C CA . SER A 1 86 ? 24.322 7.287 -40.911 1.00 55.41 86 SER A CA 1
ATOM 648 C C . SER A 1 86 ? 24.788 5.886 -41.316 1.00 55.41 86 SER A C 1
ATOM 650 O O . SER A 1 86 ? 24.941 5.602 -42.505 1.00 55.41 86 SER A O 1
ATOM 652 N N . VAL A 1 87 ? 24.896 4.959 -40.361 1.00 57.22 87 VAL A N 1
ATOM 653 C CA . VAL A 1 87 ? 25.201 3.548 -40.637 1.00 57.22 87 VAL A CA 1
ATOM 654 C C . VAL A 1 87 ? 24.059 2.839 -41.387 1.00 57.22 87 VAL A C 1
ATOM 656 O O . VAL A 1 87 ? 24.311 1.987 -42.245 1.00 57.22 87 VAL A O 1
ATOM 659 N N . LYS A 1 88 ? 22.795 3.216 -41.154 1.00 54.94 88 LYS A N 1
ATOM 660 C CA . LYS A 1 88 ? 21.646 2.720 -41.939 1.00 54.94 88 LYS A CA 1
ATOM 661 C C . LYS A 1 88 ? 21.666 3.222 -43.386 1.00 54.94 88 LYS A C 1
ATOM 663 O O . LYS A 1 88 ? 21.392 2.453 -44.303 1.00 54.94 88 LYS A O 1
ATOM 668 N N . ALA A 1 89 ? 22.038 4.484 -43.601 1.00 52.62 89 ALA A N 1
ATOM 669 C CA . ALA A 1 89 ? 22.201 5.032 -44.948 1.00 52.62 89 ALA A CA 1
ATOM 670 C C . ALA A 1 89 ? 23.368 4.359 -45.701 1.00 52.62 89 ALA A C 1
ATOM 672 O O . ALA A 1 89 ? 23.227 4.023 -46.875 1.00 52.62 89 ALA A O 1
ATOM 673 N N . ALA A 1 90 ? 24.483 4.081 -45.013 1.00 53.16 90 ALA A N 1
ATOM 674 C CA . ALA A 1 90 ? 25.653 3.415 -45.591 1.00 53.16 90 ALA A CA 1
ATOM 675 C C . ALA A 1 90 ? 25.428 1.921 -45.902 1.00 53.16 90 ALA A C 1
ATOM 677 O O . ALA A 1 90 ? 25.965 1.407 -46.877 1.00 53.16 90 ALA A 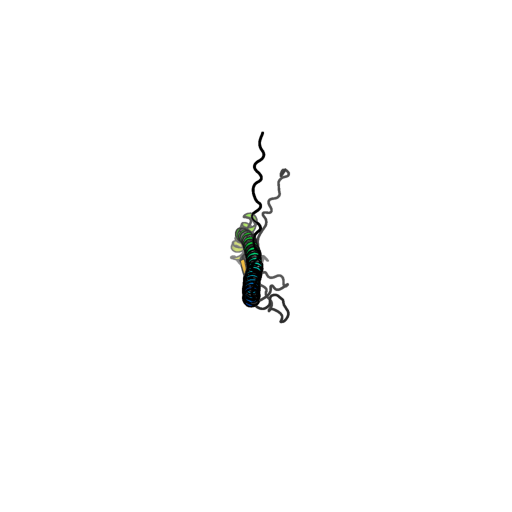O 1
ATOM 678 N N . SER A 1 91 ? 24.599 1.220 -45.121 1.00 50.84 91 SER A N 1
ATOM 679 C CA . SER A 1 91 ? 24.306 -0.214 -45.313 1.00 50.84 91 SER A CA 1
ATOM 680 C C . SER A 1 91 ? 23.257 -0.519 -46.393 1.00 50.84 91 SER A C 1
ATOM 682 O O . SER A 1 91 ? 23.002 -1.688 -46.679 1.00 50.84 91 SER A O 1
ATOM 684 N N . THR A 1 92 ? 22.678 0.502 -47.040 1.00 50.38 92 THR A N 1
ATOM 685 C CA . THR A 1 92 ? 21.734 0.313 -48.163 1.00 50.38 92 THR A CA 1
ATOM 686 C C . THR A 1 92 ? 22.446 0.201 -49.526 1.00 50.38 92 THR A C 1
ATOM 688 O O . THR A 1 92 ? 21.804 -0.047 -50.545 1.00 50.38 92 THR A O 1
ATOM 691 N N . GLY A 1 93 ? 23.777 0.337 -49.566 1.00 46.84 93 GLY A N 1
ATOM 692 C CA . GLY A 1 93 ? 24.596 0.132 -50.761 1.00 46.84 93 GLY A CA 1
ATOM 693 C C . GLY A 1 93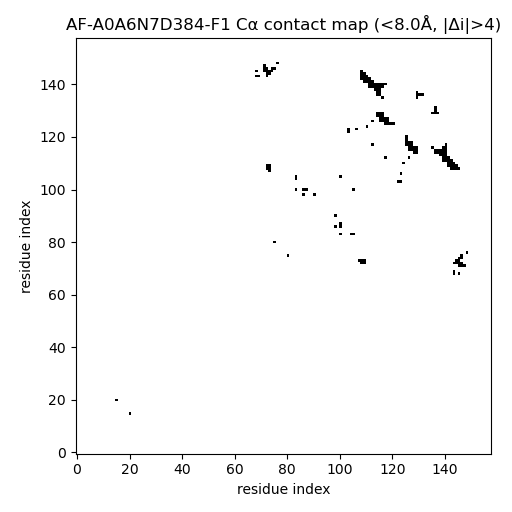 ? 25.571 -1.029 -50.577 1.00 46.84 93 GLY A C 1
ATOM 694 O O . GLY A 1 93 ? 26.499 -0.915 -49.794 1.00 46.84 93 GLY A O 1
ATOM 695 N N . THR A 1 94 ? 25.341 -2.128 -51.303 1.00 41.34 94 THR A N 1
ATOM 696 C CA . THR A 1 94 ? 26.304 -3.188 -51.686 1.00 41.34 94 THR A CA 1
ATOM 697 C C . THR A 1 94 ? 27.320 -3.685 -50.638 1.00 41.34 94 THR A C 1
ATOM 699 O O . THR A 1 94 ? 28.288 -3.008 -50.326 1.00 41.34 94 THR A O 1
ATOM 702 N N . SER A 1 95 ? 27.114 -4.935 -50.207 1.00 53.09 95 SER A N 1
ATOM 703 C CA . SER A 1 95 ? 28.056 -5.941 -49.681 1.00 53.09 95 SER A CA 1
ATOM 704 C C . SER A 1 95 ? 29.456 -5.525 -49.178 1.00 53.09 95 SER A C 1
ATOM 706 O O . SER A 1 95 ? 30.274 -4.990 -49.913 1.00 53.09 95 SER A O 1
ATOM 708 N N . GLU A 1 96 ? 29.754 -6.018 -47.967 1.00 56.16 96 GLU A N 1
ATOM 709 C CA . GLU A 1 96 ? 31.085 -6.236 -47.366 1.00 56.16 96 GLU A CA 1
ATOM 710 C C . GLU A 1 96 ? 31.814 -5.029 -46.745 1.00 56.16 96 GLU A C 1
ATOM 712 O O . GLU A 1 96 ? 32.881 -4.625 -47.185 1.00 56.16 96 GLU A O 1
ATOM 717 N N . SER A 1 97 ? 31.302 -4.544 -45.604 1.00 43.53 97 SER A N 1
ATOM 718 C CA . SER A 1 97 ? 32.137 -4.206 -44.432 1.00 43.53 97 SER A CA 1
ATOM 719 C C . SER A 1 97 ? 31.279 -4.035 -43.167 1.00 43.53 97 SER A C 1
ATOM 721 O O . SER A 1 97 ? 30.762 -2.967 -42.860 1.00 43.53 97 SER A O 1
ATOM 723 N N . GLY A 1 98 ? 31.070 -5.143 -42.456 1.00 45.47 98 GLY A N 1
ATOM 724 C CA . GLY A 1 98 ? 31.178 -5.227 -40.996 1.00 45.47 98 GLY A CA 1
ATOM 725 C C . GLY A 1 98 ? 30.457 -4.272 -40.035 1.00 45.47 98 GLY A C 1
ATOM 726 O O . GLY A 1 98 ? 30.820 -4.327 -38.866 1.00 45.47 98 GLY A O 1
ATOM 727 N N . VAL A 1 99 ? 29.446 -3.477 -40.399 1.00 48.56 99 VAL A N 1
ATOM 728 C CA . VAL A 1 99 ? 28.584 -2.856 -39.373 1.00 48.56 99 VAL A CA 1
ATOM 729 C C . VAL A 1 99 ? 27.247 -3.570 -39.326 1.00 48.56 9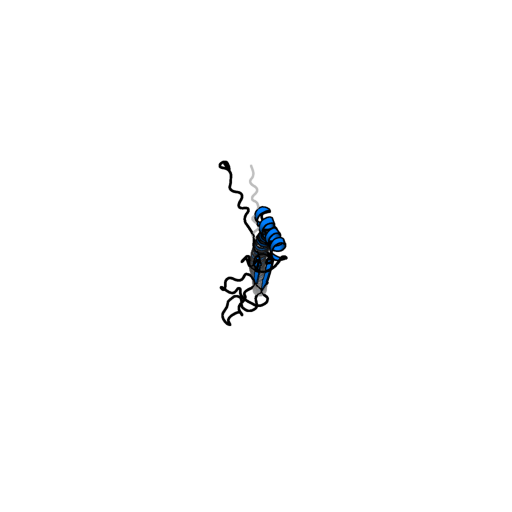9 VAL A C 1
ATOM 731 O O . VAL A 1 99 ? 26.300 -3.261 -40.045 1.00 48.56 99 VAL A O 1
ATOM 734 N N . LYS A 1 100 ? 27.183 -4.582 -38.459 1.00 43.75 100 LYS A N 1
ATOM 735 C CA . LYS A 1 100 ? 25.918 -5.186 -38.062 1.00 43.75 100 LYS A CA 1
ATOM 736 C C . LYS A 1 100 ? 25.194 -4.181 -37.172 1.00 43.75 100 LYS A 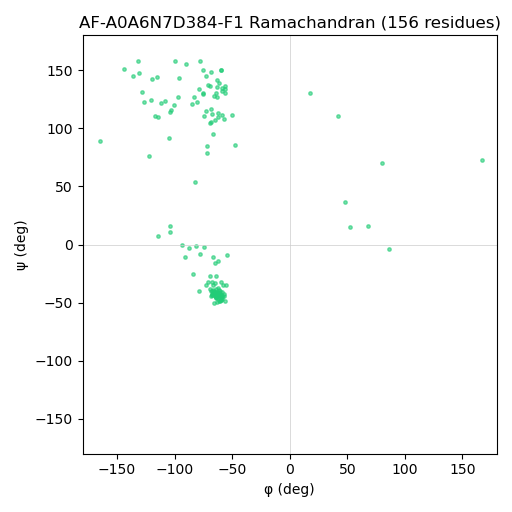C 1
ATOM 738 O O . LYS A 1 100 ? 25.299 -4.300 -35.962 1.00 43.75 100 LYS A O 1
ATOM 743 N N . THR A 1 101 ? 24.447 -3.229 -37.739 1.00 47.41 101 THR A N 1
ATOM 744 C CA . THR A 1 101 ? 23.360 -2.598 -36.971 1.00 47.41 101 THR A CA 1
ATOM 745 C C . THR A 1 101 ? 22.269 -3.633 -36.843 1.00 47.41 101 THR A C 1
ATOM 747 O O . THR A 1 101 ? 21.312 -3.692 -37.620 1.00 47.41 101 THR A O 1
ATOM 750 N N . SER A 1 102 ? 22.491 -4.547 -35.914 1.00 45.91 102 SER A N 1
ATOM 751 C CA . SER A 1 102 ? 21.467 -5.479 -35.505 1.00 45.91 102 SER A CA 1
ATOM 752 C C . SER A 1 102 ? 20.295 -4.656 -34.974 1.00 45.91 102 SER A C 1
ATOM 754 O O . SER A 1 102 ? 20.472 -3.562 -34.439 1.00 45.91 102 SER A O 1
ATOM 756 N N . SER A 1 103 ? 19.072 -5.158 -35.092 1.00 48.00 103 SER A N 1
ATOM 757 C CA . SER A 1 103 ? 17.907 -4.552 -34.432 1.00 48.00 103 SER A CA 1
ATOM 758 C C . SER A 1 103 ? 18.096 -4.377 -32.913 1.00 48.00 103 SER A C 1
ATOM 760 O O . SER A 1 103 ? 17.286 -3.701 -32.292 1.00 48.00 103 SER A O 1
ATOM 762 N N . ALA A 1 104 ? 19.167 -4.937 -32.330 1.00 48.22 104 ALA A N 1
ATOM 763 C CA . ALA A 1 104 ? 19.627 -4.691 -30.968 1.00 48.22 104 ALA A CA 1
ATOM 764 C C . ALA A 1 104 ? 20.206 -3.271 -30.745 1.00 48.22 104 ALA A C 1
ATOM 766 O O . ALA A 1 104 ? 20.109 -2.757 -29.630 1.00 48.22 104 ALA A O 1
ATOM 767 N N . ASP A 1 105 ? 20.745 -2.619 -31.784 1.00 48.19 105 ASP A N 1
ATOM 768 C CA . ASP A 1 105 ? 21.304 -1.252 -31.726 1.00 48.19 105 ASP A CA 1
ATOM 769 C C . ASP A 1 105 ? 20.221 -0.171 -31.877 1.00 48.19 105 ASP A C 1
ATOM 771 O O . ASP A 1 105 ? 20.342 0.933 -31.357 1.00 48.19 105 ASP A O 1
ATOM 775 N N . LEU A 1 106 ? 19.114 -0.521 -32.537 1.00 52.94 106 LEU A N 1
ATOM 776 C CA . LEU A 1 106 ? 17.891 0.288 -32.652 1.00 52.94 106 LEU A CA 1
ATOM 777 C C . LEU A 1 106 ? 16.772 -0.236 -31.741 1.00 52.94 106 LEU A C 1
ATOM 779 O O . LEU A 1 106 ? 15.599 0.079 -31.955 1.00 52.94 106 LEU A O 1
ATOM 783 N N . ALA A 1 107 ? 17.124 -1.082 -30.769 1.00 56.84 107 ALA A N 1
ATOM 784 C CA . ALA A 1 107 ? 16.158 -1.761 -29.924 1.00 56.84 107 ALA A CA 1
ATOM 785 C C . ALA A 1 107 ? 15.285 -0.735 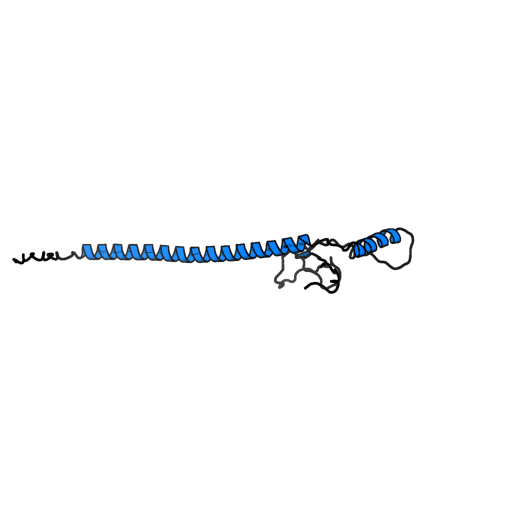-29.188 1.00 56.84 107 ALA A C 1
ATOM 787 O O . ALA A 1 107 ? 15.824 0.235 -28.645 1.00 56.84 107 ALA A O 1
ATOM 788 N N . PRO A 1 108 ? 13.957 -0.938 -29.141 1.00 58.28 108 PRO A N 1
ATOM 789 C CA . PRO A 1 108 ? 13.062 -0.014 -28.462 1.00 58.28 108 PRO A CA 1
ATOM 790 C C . PRO A 1 108 ? 13.502 0.157 -27.008 1.00 58.28 108 PRO A C 1
ATOM 792 O O . PRO A 1 108 ? 13.794 -0.814 -26.312 1.00 58.28 108 PRO A O 1
ATOM 795 N N . HIS A 1 109 ? 13.554 1.401 -26.535 1.00 70.75 109 HIS A N 1
ATOM 796 C CA . HIS A 1 109 ? 14.001 1.716 -25.175 1.00 70.75 109 HIS A CA 1
ATOM 797 C C . HIS A 1 109 ? 13.056 1.206 -24.086 1.00 70.75 109 HIS A C 1
ATOM 799 O O . HIS A 1 109 ? 13.421 1.209 -22.914 1.00 70.75 109 HIS A O 1
ATOM 805 N N . VAL A 1 110 ? 11.861 0.756 -24.465 1.00 79.69 110 VAL A N 1
ATOM 806 C CA . VAL A 1 110 ? 10.880 0.123 -23.587 1.00 79.69 110 VAL A CA 1
ATOM 807 C C . VAL A 1 110 ? 10.475 -1.214 -24.202 1.00 79.69 110 VAL A C 1
ATOM 809 O O . VAL A 1 110 ? 10.015 -1.263 -25.341 1.00 79.69 110 VAL A O 1
ATOM 812 N N . GLN A 1 111 ? 10.651 -2.298 -23.450 1.00 81.19 111 GLN A N 1
ATOM 813 C CA . GLN A 1 111 ? 10.370 -3.669 -23.879 1.00 81.19 111 GLN A CA 1
ATOM 814 C C . GLN A 1 111 ? 9.643 -4.434 -22.779 1.00 81.19 111 GLN A C 1
ATOM 816 O O . GLN A 1 111 ? 9.926 -4.240 -21.602 1.00 81.19 111 GLN A O 1
ATOM 821 N N . GLY A 1 112 ? 8.727 -5.325 -23.150 1.00 84.00 112 GLY A N 1
ATOM 822 C CA . GLY A 1 112 ? 7.995 -6.176 -22.212 1.00 84.00 112 GLY A CA 1
ATOM 823 C C . GLY A 1 112 ? 8.247 -7.658 -22.472 1.00 84.00 112 GLY A C 1
ATOM 824 O O . GLY A 1 112 ? 8.311 -8.082 -23.624 1.00 84.00 112 GLY A O 1
ATOM 825 N N . LEU A 1 113 ? 8.345 -8.452 -21.410 1.00 86.50 113 LEU A N 1
ATOM 826 C CA . LEU A 1 113 ? 8.358 -9.911 -21.449 1.00 86.50 113 LEU A CA 1
ATOM 827 C C . LEU A 1 113 ? 7.093 -10.414 -20.754 1.00 86.50 113 LEU A C 1
ATOM 829 O O . LEU A 1 113 ? 6.970 -10.293 -19.537 1.00 86.50 113 LEU A O 1
ATOM 833 N N . ASN A 1 114 ? 6.157 -10.966 -21.528 1.00 87.31 114 ASN A N 1
ATOM 834 C CA . ASN A 1 114 ? 4.921 -11.526 -20.985 1.00 87.31 114 ASN A CA 1
ATOM 835 C C . ASN A 1 114 ? 5.180 -12.930 -20.431 1.00 87.31 114 ASN A C 1
ATOM 837 O O . ASN A 1 114 ? 5.659 -13.801 -21.166 1.00 87.31 114 ASN A O 1
ATOM 841 N N . ASN A 1 115 ? 4.882 -13.129 -19.147 1.00 87.62 115 ASN A N 1
ATOM 842 C CA . ASN A 1 115 ? 5.031 -14.399 -18.442 1.00 87.62 115 ASN A CA 1
ATOM 843 C C . ASN A 1 115 ? 6.401 -15.078 -18.667 1.00 87.62 115 ASN A C 1
ATOM 845 O O . ASN A 1 115 ? 6.513 -16.302 -18.798 1.00 87.62 115 ASN A O 1
ATOM 849 N N . ARG A 1 116 ? 7.467 -14.275 -18.763 1.00 87.94 116 ARG A N 1
ATOM 850 C CA . ARG A 1 116 ? 8.844 -14.752 -18.940 1.00 87.94 116 ARG A CA 1
ATOM 851 C C . ARG A 1 116 ? 9.838 -13.882 -18.193 1.00 87.94 116 ARG A C 1
ATOM 853 O O . ARG A 1 116 ? 9.644 -12.678 -18.056 1.00 87.94 116 ARG A O 1
ATOM 860 N N . LYS A 1 117 ? 10.952 -14.495 -17.785 1.00 87.06 117 LYS A N 1
ATOM 861 C CA . LYS A 1 117 ? 12.078 -13.782 -17.182 1.00 87.06 117 LYS A CA 1
ATOM 862 C C . LYS A 1 117 ? 13.091 -13.321 -18.220 1.00 87.06 117 LYS A C 1
ATOM 864 O O . LYS A 1 117 ? 13.225 -13.927 -19.286 1.00 87.06 117 LYS A O 1
ATOM 869 N N . ARG A 1 118 ? 13.843 -12.271 -17.888 1.00 86.25 118 ARG A N 1
ATOM 870 C CA . ARG A 1 118 ? 14.960 -11.801 -18.711 1.00 86.25 118 ARG A CA 1
ATOM 871 C C . ARG A 1 118 ? 16.034 -12.885 -18.772 1.00 86.25 118 ARG A C 1
ATOM 873 O O . ARG A 1 118 ? 16.411 -13.449 -17.745 1.00 86.25 118 ARG A O 1
ATOM 880 N N . SER A 1 119 ? 16.493 -13.206 -19.977 1.00 83.19 119 SER A N 1
ATOM 881 C CA . SER A 1 119 ? 17.615 -14.122 -20.158 1.00 83.19 119 SER A CA 1
ATOM 882 C C . SER A 1 119 ? 18.914 -13.427 -19.750 1.00 83.19 119 SER A C 1
ATOM 884 O O . SER A 1 119 ? 19.077 -12.233 -19.975 1.00 83.19 119 SER A O 1
ATOM 886 N N . ALA A 1 120 ? 19.850 -14.175 -19.162 1.00 70.06 120 ALA A N 1
ATOM 887 C CA . ALA A 1 120 ? 21.204 -13.683 -18.889 1.00 70.06 120 ALA A CA 1
ATOM 888 C C . ALA A 1 120 ? 22.096 -13.673 -20.146 1.00 70.06 120 ALA A C 1
ATOM 890 O O . ALA A 1 120 ? 23.223 -13.181 -20.105 1.00 70.06 120 ALA A O 1
ATOM 891 N N . LYS A 1 121 ? 21.614 -14.247 -21.257 1.00 68.62 121 LYS A N 1
ATOM 892 C CA . LYS A 1 121 ? 22.247 -14.070 -22.564 1.00 68.62 121 LYS A CA 1
ATOM 893 C C . LYS A 1 121 ? 22.065 -12.597 -22.998 1.00 68.62 121 LYS A C 1
ATOM 895 O O . LYS A 1 121 ? 21.143 -11.919 -22.556 1.00 68.62 121 LYS A O 1
ATOM 900 N N . GLN A 1 122 ? 23.038 -12.071 -23.740 1.00 58.94 122 GLN A N 1
ATOM 901 C CA . GLN A 1 122 ? 23.326 -10.631 -23.846 1.00 58.94 122 GLN A CA 1
ATOM 902 C C . GLN A 1 122 ? 22.326 -9.828 -24.702 1.00 58.94 122 GLN A C 1
ATOM 904 O O . GLN A 1 122 ? 22.464 -8.609 -24.808 1.00 58.94 122 GLN A O 1
ATOM 909 N N . GLY A 1 123 ? 21.323 -10.471 -25.306 1.00 63.34 123 GLY A N 1
ATOM 910 C CA . GLY A 1 123 ? 20.344 -9.803 -26.157 1.00 63.34 123 GLY A CA 1
ATOM 911 C C . GLY A 1 123 ? 19.259 -9.062 -25.357 1.00 63.34 123 GLY A C 1
ATOM 912 O O . GLY A 1 123 ? 18.673 -9.638 -24.440 1.00 63.34 123 GLY A O 1
ATOM 913 N N . PRO A 1 124 ? 18.921 -7.804 -25.707 1.00 62.44 124 PRO A N 1
ATOM 914 C CA . PRO A 1 124 ? 17.869 -7.038 -25.034 1.00 62.44 124 PRO A CA 1
ATOM 915 C C . PRO A 1 124 ? 16.503 -7.735 -25.010 1.00 62.44 124 PRO A C 1
ATOM 917 O O . PRO A 1 124 ? 15.807 -7.652 -23.999 1.00 62.44 124 PRO A O 1
ATOM 920 N N . ASP A 1 125 ? 16.186 -8.468 -26.079 1.00 65.69 125 ASP A N 1
ATOM 921 C CA . ASP A 1 125 ? 14.920 -9.180 -26.285 1.00 65.69 125 ASP A CA 1
ATOM 922 C C . ASP A 1 125 ? 14.970 -10.647 -25.818 1.00 65.69 125 ASP A C 1
ATOM 924 O O . ASP A 1 125 ? 13.996 -11.394 -25.948 1.00 65.69 125 ASP A O 1
ATOM 928 N N . GLU A 1 126 ? 16.112 -11.107 -25.296 1.00 77.12 126 GLU A N 1
ATOM 929 C CA . GLU A 1 126 ? 16.258 -12.501 -24.902 1.00 77.12 126 GLU A CA 1
ATOM 930 C C . GLU A 1 126 ? 15.515 -12.780 -23.592 1.00 77.12 126 GLU A C 1
ATOM 932 O O . GLU A 1 126 ? 15.681 -12.116 -22.564 1.00 77.12 126 GLU A O 1
ATOM 937 N N . SER A 1 127 ? 14.702 -13.832 -23.618 1.00 84.44 127 SER A N 1
ATOM 938 C CA . SER A 1 127 ? 13.884 -14.259 -22.488 1.00 84.44 127 SER A CA 1
ATOM 939 C C . SER A 1 127 ? 14.009 -15.755 -22.238 1.00 84.44 127 SER A C 1
ATOM 941 O O . SER A 1 127 ? 14.384 -16.536 -23.112 1.00 84.44 127 SER A O 1
ATOM 943 N N . SER A 1 128 ? 13.689 -16.156 -21.016 1.00 86.88 128 SER A N 1
ATOM 944 C CA . SER A 1 128 ? 13.655 -17.544 -20.572 1.00 86.88 128 SER A CA 1
ATOM 945 C C . SER A 1 128 ? 12.330 -17.799 -19.847 1.00 86.88 128 SER A C 1
ATOM 947 O O . SER A 1 128 ? 11.782 -16.869 -19.248 1.00 86.88 128 SER A O 1
ATOM 949 N N . PRO A 1 129 ? 11.756 -19.010 -19.910 1.00 87.94 129 PRO A N 1
ATOM 950 C CA . PRO A 1 129 ? 10.592 -19.340 -19.095 1.00 87.94 129 PRO A CA 1
ATOM 951 C C . PRO A 1 129 ? 10.903 -19.200 -17.597 1.00 87.94 129 PRO A C 1
ATOM 953 O O . PRO A 1 129 ? 12.039 -19.394 -17.154 1.00 87.94 129 PRO A O 1
ATOM 956 N N . TRP A 1 130 ? 9.878 -18.874 -16.812 1.00 90.06 130 TRP A N 1
ATOM 957 C CA . TRP A 1 130 ? 9.949 -18.955 -15.355 1.00 90.06 130 TRP A CA 1
ATOM 958 C C . TRP A 1 130 ? 10.175 -20.404 -14.903 1.00 90.06 130 TRP A C 1
ATOM 960 O O . TRP A 1 130 ? 9.624 -21.340 -15.481 1.00 90.06 130 TRP A O 1
ATOM 970 N N . GLY A 1 131 ? 10.984 -20.590 -13.864 1.00 86.88 131 GLY A N 1
ATOM 971 C CA . GLY A 1 131 ? 11.076 -21.850 -13.135 1.00 86.88 131 GLY A CA 1
ATOM 972 C C . GLY A 1 131 ? 9.902 -22.016 -12.169 1.00 86.88 131 GLY A C 1
ATOM 973 O O . GLY A 1 131 ? 9.300 -21.039 -11.730 1.00 86.88 131 GLY A O 1
ATOM 974 N N . SER A 1 132 ? 9.599 -23.257 -11.785 1.00 83.19 132 SER A N 1
ATOM 975 C CA . SER A 1 132 ? 8.493 -23.588 -10.871 1.00 83.19 132 SER A CA 1
ATOM 976 C C . SER A 1 132 ? 8.659 -23.047 -9.445 1.00 83.19 132 SER A C 1
ATOM 978 O O . SER A 1 132 ? 7.696 -23.019 -8.688 1.00 83.19 132 SER A O 1
ATOM 980 N N . SER A 1 133 ? 9.870 -22.638 -9.068 1.00 86.94 133 SER A N 1
ATOM 981 C CA . SER A 1 133 ? 10.203 -22.065 -7.758 1.00 86.94 133 SER A CA 1
ATOM 982 C C . SER A 1 133 ? 10.644 -20.601 -7.835 1.00 86.94 133 SER A C 1
ATOM 984 O O . SER A 1 133 ? 11.120 -20.056 -6.841 1.00 86.94 133 SER A O 1
ATOM 986 N N . ASP A 1 134 ? 10.547 -19.965 -9.006 1.00 87.94 134 ASP A N 1
ATOM 987 C CA . ASP A 1 134 ? 10.946 -18.569 -9.157 1.00 87.94 134 ASP A CA 1
ATOM 988 C C . ASP A 1 134 ? 9.884 -17.655 -8.531 1.00 87.94 134 ASP A C 1
ATOM 990 O O . ASP A 1 134 ? 8.701 -17.742 -8.854 1.00 87.94 134 ASP A O 1
ATOM 994 N N . LEU A 1 135 ? 10.316 -16.717 -7.682 1.00 83.19 135 LEU A N 1
ATOM 995 C CA . LEU A 1 135 ? 9.436 -15.757 -6.994 1.00 83.19 135 LEU A CA 1
ATOM 996 C C . LEU A 1 135 ? 8.666 -14.822 -7.948 1.00 83.19 135 LEU A C 1
ATOM 998 O O . LEU A 1 135 ? 7.730 -14.155 -7.521 1.00 83.19 135 LEU A O 1
ATOM 1002 N N . GLY A 1 136 ? 9.061 -14.767 -9.224 1.00 81.94 136 GLY A N 1
ATOM 1003 C CA . GLY A 1 136 ? 8.385 -14.011 -10.279 1.00 81.94 136 GLY A CA 1
ATOM 1004 C C . GLY A 1 136 ? 7.553 -14.867 -11.238 1.00 81.94 136 GLY A C 1
ATOM 1005 O O . GLY A 1 136 ? 7.140 -14.360 -12.277 1.00 81.94 136 GLY A O 1
ATOM 1006 N N . ALA A 1 137 ? 7.315 -16.153 -10.960 1.00 86.12 137 ALA A N 1
ATOM 1007 C CA . ALA A 1 137 ? 6.502 -16.988 -11.844 1.00 86.12 137 ALA A CA 1
ATOM 1008 C C . ALA A 1 137 ? 5.107 -16.370 -12.070 1.00 86.12 137 ALA A C 1
ATOM 1010 O O . ALA A 1 137 ? 4.467 -15.908 -11.127 1.00 86.12 137 ALA A O 1
ATOM 1011 N N . ASN A 1 138 ? 4.635 -16.373 -13.323 1.00 83.69 138 ASN A N 1
ATOM 1012 C CA . ASN A 1 138 ? 3.388 -15.719 -13.753 1.00 83.69 138 ASN A CA 1
ATOM 1013 C C . ASN A 1 138 ? 3.399 -14.182 -13.698 1.00 83.69 138 ASN A C 1
ATOM 1015 O O . ASN A 1 138 ? 2.335 -13.571 -13.765 1.00 83.69 138 ASN A O 1
ATOM 1019 N N . SER A 1 139 ? 4.576 -13.555 -13.595 1.00 87.94 139 SER A N 1
ATOM 1020 C CA . SER A 1 139 ? 4.719 -12.101 -13.727 1.00 87.94 139 SER A CA 1
ATOM 1021 C C . SER A 1 139 ? 5.215 -11.684 -15.112 1.00 87.94 139 SER A C 1
ATOM 1023 O O . SER A 1 139 ? 5.867 -12.460 -15.825 1.00 87.94 139 SER A O 1
ATOM 1025 N N . ASP A 1 140 ? 4.925 -10.430 -15.451 1.00 87.81 140 ASP A N 1
ATOM 1026 C CA . ASP A 1 140 ? 5.463 -9.737 -16.615 1.00 87.81 140 ASP A CA 1
ATOM 1027 C C . ASP A 1 140 ? 6.671 -8.891 -16.210 1.00 87.81 140 ASP A C 1
ATOM 1029 O O . ASP A 1 140 ? 6.693 -8.279 -15.140 1.00 87.81 140 ASP A O 1
ATOM 1033 N N . ILE A 1 141 ? 7.674 -8.820 -17.082 1.00 87.25 141 ILE A N 1
ATOM 1034 C CA . ILE A 1 141 ? 8.831 -7.944 -16.884 1.00 87.25 141 ILE A CA 1
ATOM 1035 C C . ILE A 1 141 ? 8.757 -6.791 -17.872 1.00 87.25 141 ILE A C 1
ATOM 1037 O O . ILE A 1 141 ? 8.752 -7.009 -19.079 1.00 87.25 141 ILE A O 1
ATOM 1041 N N . LEU A 1 142 ? 8.779 -5.563 -17.360 1.00 86.38 142 LEU A N 1
ATOM 1042 C CA . LEU A 1 142 ? 9.020 -4.360 -18.149 1.00 86.38 142 LEU A CA 1
ATOM 1043 C C . LEU A 1 142 ? 10.499 -3.975 -18.042 1.00 86.38 142 LEU A C 1
ATOM 1045 O O . LEU A 1 142 ? 11.043 -3.827 -16.949 1.00 86.38 142 LEU A O 1
ATOM 1049 N N . VAL A 1 143 ? 11.145 -3.798 -19.184 1.00 83.06 143 VAL A N 1
ATOM 1050 C CA . VAL A 1 143 ? 12.541 -3.397 -19.321 1.00 83.06 143 VAL A CA 1
ATOM 1051 C C . VAL A 1 143 ? 12.561 -1.997 -19.909 1.00 83.06 143 VAL A C 1
ATOM 1053 O O . VAL A 1 143 ? 12.045 -1.767 -21.000 1.00 83.06 143 VAL A O 1
ATOM 1056 N N . VAL A 1 144 ? 13.170 -1.066 -19.182 1.00 81.75 144 VAL A N 1
ATOM 1057 C CA . VAL A 1 144 ? 13.322 0.326 -19.604 1.00 81.75 144 VAL A CA 1
ATOM 1058 C C . VAL A 1 144 ? 14.808 0.647 -19.669 1.00 81.75 144 VAL A C 1
ATOM 1060 O O . VAL A 1 144 ? 15.536 0.454 -18.696 1.00 81.75 144 VAL A O 1
ATOM 1063 N N . ARG A 1 145 ? 15.268 1.117 -20.828 1.00 75.81 145 ARG A N 1
ATOM 1064 C CA . ARG A 1 145 ? 16.636 1.581 -21.054 1.00 75.81 145 ARG A CA 1
ATOM 1065 C C . ARG A 1 145 ? 16.636 3.101 -20.991 1.00 75.81 145 ARG A C 1
ATOM 1067 O O . ARG A 1 145 ? 15.974 3.755 -21.792 1.00 75.81 145 ARG A O 1
ATOM 1074 N N . PHE A 1 146 ? 17.398 3.642 -20.054 1.00 74.06 146 PHE A N 1
ATOM 1075 C CA . PHE A 1 146 ? 17.678 5.068 -19.965 1.00 74.06 146 PHE A CA 1
ATOM 1076 C C . PHE A 1 146 ? 19.173 5.284 -20.200 1.00 74.06 146 PHE A C 1
ATOM 1078 O O . PHE A 1 146 ? 19.996 4.461 -19.789 1.00 74.06 146 PHE A O 1
ATOM 1085 N N . GLN A 1 147 ? 19.523 6.380 -20.862 1.00 66.25 147 GLN A N 1
ATOM 1086 C CA . GLN A 1 147 ? 20.892 6.877 -20.902 1.00 66.25 147 GLN A CA 1
ATOM 1087 C C . GLN A 1 147 ? 20.963 8.068 -19.944 1.00 66.25 147 GLN A C 1
ATOM 1089 O O . GLN A 1 147 ? 20.264 9.060 -20.164 1.00 66.25 147 GLN A O 1
ATOM 1094 N N . PRO A 1 148 ? 21.742 7.999 -18.852 1.00 61.53 148 PRO A N 1
ATOM 1095 C CA . PRO A 1 148 ? 22.036 9.203 -18.094 1.00 61.53 148 PRO A CA 1
ATOM 1096 C C . PRO A 1 148 ? 22.821 10.149 -19.009 1.00 61.53 148 PRO A C 1
ATOM 1098 O O . PRO A 1 148 ? 23.726 9.700 -19.707 1.00 61.53 148 PRO A O 1
ATOM 1101 N N . ALA A 1 149 ? 22.484 11.440 -19.020 1.00 57.72 149 ALA A N 1
ATOM 1102 C CA . ALA A 1 149 ? 23.208 12.418 -19.825 1.00 57.72 149 ALA A CA 1
ATOM 1103 C C . ALA A 1 149 ? 24.699 12.396 -19.450 1.00 57.72 149 ALA A C 1
ATOM 1105 O O . ALA A 1 149 ? 25.089 12.861 -18.378 1.00 57.72 149 ALA A O 1
ATOM 1106 N N . THR A 1 150 ? 25.545 11.864 -20.330 1.00 57.12 150 THR A N 1
ATOM 1107 C CA . THR A 1 150 ? 27.006 11.911 -20.214 1.00 57.12 150 THR A CA 1
ATOM 1108 C C . THR A 1 150 ? 27.511 13.249 -20.736 1.00 57.12 150 THR A C 1
ATOM 1110 O O . THR A 1 150 ? 28.380 13.321 -21.598 1.00 57.12 150 THR A O 1
ATOM 1113 N N . GLY A 1 151 ? 26.964 14.344 -20.209 1.00 49.97 151 GLY A N 1
ATOM 1114 C CA . GLY A 1 151 ? 27.624 15.630 -20.331 1.00 49.97 151 GLY A CA 1
ATOM 1115 C C . GLY A 1 151 ? 28.880 15.552 -19.478 1.00 49.97 151 GLY A C 1
ATOM 1116 O O . GLY A 1 151 ? 28.782 15.558 -18.252 1.00 49.97 151 GLY A O 1
ATOM 1117 N N . ALA A 1 152 ? 30.056 15.436 -20.097 1.00 50.03 152 ALA A N 1
ATOM 1118 C CA . ALA A 1 152 ? 31.297 15.714 -19.394 1.00 50.03 152 ALA A CA 1
ATOM 1119 C C . ALA A 1 152 ? 31.123 17.081 -18.727 1.00 50.03 152 ALA A C 1
ATOM 1121 O O . ALA A 1 152 ? 30.985 18.084 -19.420 1.00 50.03 152 ALA A O 1
ATOM 1122 N N . CYS A 1 153 ? 31.058 17.114 -17.397 1.00 47.59 153 CYS A N 1
ATOM 1123 C CA . CYS A 1 153 ? 31.038 18.364 -16.659 1.00 47.59 153 CYS A CA 1
ATOM 1124 C C . CYS A 1 153 ? 32.331 19.105 -17.037 1.00 47.59 153 CYS A C 1
ATOM 1126 O O . CYS A 1 153 ? 33.411 18.623 -16.669 1.00 47.59 153 CYS A O 1
ATOM 1128 N N . PRO A 1 154 ? 32.295 20.240 -17.766 1.00 48.41 154 PRO A N 1
ATOM 1129 C CA . PRO A 1 154 ? 33.465 21.097 -17.793 1.00 48.41 154 PRO A CA 1
ATOM 1130 C C . PRO A 1 154 ? 33.723 21.476 -16.334 1.00 48.41 154 PRO A C 1
ATOM 1132 O O . PRO A 1 154 ? 32.778 21.754 -15.600 1.00 48.41 154 PRO A O 1
ATOM 1135 N N . LYS A 1 155 ? 34.977 21.355 -15.889 1.00 48.84 155 LYS A N 1
ATOM 1136 C CA . LYS A 1 155 ? 35.438 21.597 -14.512 1.00 48.84 155 LYS A CA 1
ATOM 1137 C C . LYS A 1 155 ? 34.882 22.922 -13.968 1.00 48.84 155 LYS A C 1
ATOM 1139 O O . LYS A 1 155 ? 35.562 23.911 -14.134 1.00 48.84 155 LYS A O 1
ATOM 1144 N N . PHE A 1 156 ? 33.672 22.943 -13.412 1.00 48.94 156 PHE A N 1
ATOM 1145 C CA . PHE A 1 156 ? 33.019 23.986 -12.606 1.00 48.94 156 PHE A CA 1
ATOM 1146 C C . PHE A 1 156 ? 31.524 23.630 -12.498 1.00 48.94 156 PHE A C 1
ATOM 1148 O O . PHE A 1 156 ? 30.648 24.228 -13.115 1.00 48.94 156 PHE A O 1
ATOM 1155 N N . CYS A 1 157 ? 31.241 22.603 -11.701 1.00 46.53 157 CYS A N 1
ATOM 1156 C CA . CYS A 1 157 ? 29.970 22.478 -10.996 1.00 46.53 157 CYS A CA 1
ATOM 1157 C C . CYS A 1 157 ? 30.293 22.387 -9.505 1.00 46.53 157 CYS A C 1
ATOM 1159 O O . CYS A 1 157 ? 30.326 21.299 -8.938 1.00 46.53 157 CYS A O 1
ATOM 1161 N N . VAL A 1 158 ? 30.618 23.546 -8.930 1.00 49.25 158 VAL A N 1
ATOM 1162 C CA . VAL A 1 158 ? 30.358 23.959 -7.542 1.00 49.25 158 VAL A CA 1
ATOM 1163 C C . VAL A 1 158 ? 30.058 25.449 -7.604 1.00 49.25 158 VAL A C 1
ATOM 1165 O O . VAL A 1 158 ? 30.827 26.144 -8.308 1.00 49.25 158 VAL A O 1
#

Radius of gyration: 38.4 Å; Cα contacts (8 Å, |Δi|>4): 95; chains: 1; bounding box: 68×61×117 Å

pLDDT: mean 76.84, std 18.17, range [41.34, 98.5]

Secondary structure (DSSP, 8-state):
-----PPP-----PPPPHHHHHHHHHHHHHHHHHHHHHHHHHHHHHHHHHHHHHHHHHHHHHHHHHHHHHHHBT---HHHHHHHHHHHHHTTS-S-S-----TTTS--SEEEETTEEEPSSS-TT-EEEPPTT-TTTT--EEEE-B--------S---

Solvent-accessible surface area (backbone atoms only — not comparable to full-atom values): 9916 Å² total; per-residue (Å²): 140,84,86,80,83,76,82,78,82,77,79,78,82,72,85,80,52,74,66,59,53,53,51,51,50,53,53,52,53,51,50,52,52,52,53,52,51,50,50,51,50,50,55,53,49,51,54,52,52,50,54,51,47,54,51,51,51,52,49,51,52,51,50,53,52,49,53,55,52,55,72,37,32,67,58,66,57,68,70,61,48,48,53,60,51,51,50,56,64,58,70,75,54,77,87,92,79,94,72,80,78,45,71,76,79,70,46,70,33,66,46,77,34,80,59,24,38,80,35,90,59,92,50,92,85,38,63,37,75,58,51,100,83,44,95,60,54,87,35,69,39,79,46,73,46,61,60,78,84,80,67,78,73,68,97,73,90,124